Protein AF-A0A7J4VFR0-F1 (afdb_monomer)

Nearest PDB structures (foldseek):
  2kac-assembly1_A  TM=5.919E-01  e=1.295E+00  Finegoldia magna
  1hz5-assembly1_A  TM=6.224E-01  e=2.030E+00  Finegoldia magna ATCC 29328
  1k53-assembly2_B  TM=5.408E-01  e=1.570E+00  Finegoldia magna ATCC 29328
  2jzp-assembly1_A  TM=5.338E-01  e=2.308E+00  Finegoldia magna
  7ega-assembly1_R  TM=4.763E-01  e=2.984E+00  Homo sapiens

Radius of gyration: 26.96 Å; Cα contacts (8 Å, |Δi|>4): 146; chains: 1; bounding box: 74×37×78 Å

Structure (mmCIF, N/CA/C/O backbone):
data_AF-A0A7J4VFR0-F1
#
_entry.id   AF-A0A7J4VFR0-F1
#
loop_
_atom_site.group_PDB
_atom_site.id
_atom_site.type_symbol
_atom_site.label_atom_id
_atom_site.label_alt_id
_atom_site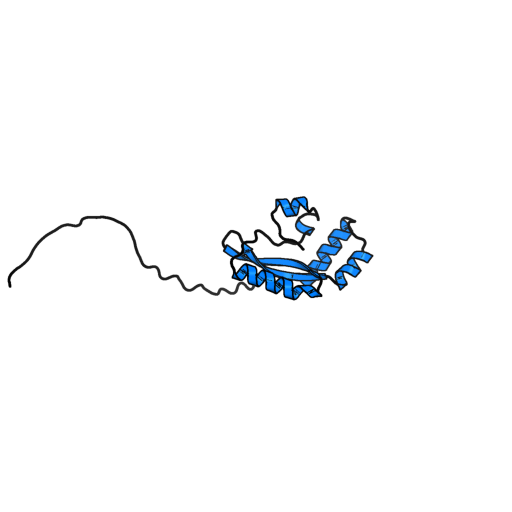.label_comp_id
_atom_site.label_asym_id
_atom_site.label_entity_id
_atom_site.label_seq_id
_atom_site.pdbx_PDB_ins_code
_atom_site.Cartn_x
_atom_site.Cartn_y
_atom_site.Cartn_z
_atom_site.occupancy
_atom_site.B_iso_or_equiv
_atom_site.auth_seq_id
_atom_site.auth_comp_id
_atom_site.auth_asym_id
_atom_site.auth_atom_id
_atom_site.pdbx_PDB_model_num
ATOM 1 N N . MET A 1 1 ? -55.942 17.070 59.239 1.00 39.97 1 MET A N 1
ATOM 2 C CA . MET A 1 1 ? -54.616 16.964 58.588 1.00 39.97 1 MET A CA 1
ATOM 3 C C . MET A 1 1 ? -54.227 18.382 58.174 1.00 39.97 1 MET A C 1
ATOM 5 O O . MET A 1 1 ? -54.663 18.827 57.131 1.00 39.97 1 MET A O 1
ATOM 9 N N . LEU A 1 2 ? -53.882 19.274 59.102 1.00 31.62 2 LEU A N 1
ATOM 10 C CA . LEU A 1 2 ? -52.642 19.444 59.880 1.00 31.62 2 LEU A CA 1
ATOM 11 C C . LEU A 1 2 ? -51.443 19.958 59.049 1.00 31.62 2 LEU A C 1
ATOM 13 O O . LEU A 1 2 ? -50.880 19.189 58.285 1.00 31.62 2 LEU A O 1
ATOM 17 N N . LEU A 1 3 ? -51.091 21.226 59.343 1.00 32.00 3 LEU A N 1
ATOM 18 C CA . LEU A 1 3 ? -49.796 21.941 59.277 1.00 32.00 3 LEU A CA 1
ATOM 19 C C . LEU A 1 3 ? -49.088 22.059 57.907 1.00 32.00 3 LEU A C 1
ATOM 21 O O . LEU A 1 3 ? -48.976 21.102 57.166 1.00 32.00 3 LEU A O 1
ATOM 25 N N . GLY A 1 4 ? -48.545 23.204 57.489 1.00 31.00 4 GLY A N 1
ATOM 26 C CA . GLY A 1 4 ? -48.050 24.348 58.254 1.00 31.00 4 GLY A CA 1
ATOM 27 C C . GLY A 1 4 ? -46.530 24.458 58.082 1.00 31.00 4 GLY A C 1
ATOM 28 O O . GLY A 1 4 ? -45.813 23.701 58.709 1.00 31.00 4 GLY A O 1
ATOM 29 N N . ILE A 1 5 ? -46.104 25.383 57.212 1.00 38.06 5 ILE A N 1
ATOM 30 C CA . ILE A 1 5 ? -45.015 26.363 57.383 1.00 38.06 5 ILE A CA 1
ATOM 31 C C . ILE A 1 5 ? -43.625 25.870 57.902 1.00 38.06 5 ILE A C 1
ATOM 33 O O . ILE A 1 5 ? -43.517 25.289 58.972 1.00 38.06 5 ILE A O 1
ATOM 37 N N . ILE A 1 6 ? -42.565 26.346 57.213 1.00 34.31 6 ILE A N 1
ATOM 38 C CA . ILE A 1 6 ? -41.236 26.776 57.729 1.00 34.31 6 ILE A CA 1
ATOM 39 C C . ILE A 1 6 ? -39.971 25.861 57.580 1.00 34.31 6 ILE A C 1
ATOM 41 O O . ILE A 1 6 ? -39.933 24.713 57.997 1.00 34.31 6 ILE A O 1
ATOM 45 N N . PHE A 1 7 ? -38.898 26.533 57.109 1.00 29.66 7 PHE A N 1
ATOM 46 C CA . PHE A 1 7 ? -37.440 26.403 57.362 1.00 29.66 7 PHE A CA 1
ATOM 47 C C . PHE A 1 7 ? -36.545 25.349 56.652 1.00 29.66 7 PHE A C 1
ATOM 49 O O . PHE A 1 7 ? -36.558 24.167 56.956 1.00 29.66 7 PHE A O 1
ATOM 56 N N . PHE A 1 8 ? -35.588 25.900 55.881 1.00 29.27 8 PHE A N 1
ATOM 57 C CA . PHE A 1 8 ? -34.132 25.851 56.150 1.00 29.27 8 PHE A CA 1
ATOM 58 C C . PHE A 1 8 ? -33.235 24.885 55.350 1.00 29.27 8 PHE A C 1
ATOM 60 O O . PHE A 1 8 ? -33.409 23.675 55.326 1.00 29.27 8 PHE A O 1
ATOM 67 N N . VAL A 1 9 ? -32.164 25.517 54.849 1.00 32.69 9 VAL A N 1
ATOM 68 C CA . VAL A 1 9 ? -30.799 25.027 54.606 1.00 32.69 9 VAL A CA 1
ATOM 69 C C . VAL A 1 9 ? -30.460 24.378 53.266 1.00 32.69 9 VAL A C 1
ATOM 71 O O . VAL A 1 9 ? -30.700 23.211 52.982 1.00 32.69 9 VAL A O 1
ATOM 74 N N . ALA A 1 10 ? -29.747 25.191 52.483 1.00 36.41 10 ALA A N 1
ATOM 75 C CA . ALA A 1 10 ? -28.720 24.763 51.558 1.00 36.41 10 ALA A CA 1
ATOM 76 C C . ALA A 1 10 ? -27.696 23.861 52.265 1.00 36.41 10 ALA A C 1
ATOM 78 O O . ALA A 1 10 ? -27.039 24.294 53.208 1.00 36.41 10 ALA A O 1
ATOM 79 N N . SER A 1 11 ? -27.494 22.652 51.752 1.00 33.78 11 SER A N 1
ATOM 80 C CA . SER A 1 11 ? -26.238 21.934 51.934 1.00 33.78 11 SER A CA 1
ATOM 81 C C . SER A 1 11 ? -25.746 21.492 50.564 1.00 33.78 11 SER A C 1
ATOM 83 O O . SER A 1 11 ? -26.419 20.755 49.844 1.00 33.78 11 SER A O 1
ATOM 85 N N . LEU A 1 12 ? -24.596 22.053 50.199 1.00 43.81 12 LEU A N 1
ATOM 86 C CA . LEU A 1 12 ? -23.771 21.701 49.055 1.00 43.81 12 LEU A CA 1
ATOM 87 C C . LEU A 1 12 ? -23.493 20.196 49.060 1.00 43.81 12 LEU A C 1
ATOM 89 O O . LEU A 1 12 ? -23.172 19.672 50.113 1.00 43.81 12 LEU A O 1
ATOM 93 N N . PHE A 1 13 ? -23.496 19.550 47.894 1.00 39.72 13 PHE A N 1
ATOM 94 C CA . PHE A 1 13 ? -22.357 18.758 47.408 1.00 39.72 13 PHE A CA 1
ATOM 95 C C . PHE A 1 13 ? -22.636 18.269 45.977 1.00 39.72 13 PHE A C 1
ATOM 97 O O . PHE A 1 13 ? -23.511 17.444 45.751 1.00 39.72 13 PHE A O 1
ATOM 104 N N . GLY A 1 14 ? -21.820 18.736 45.027 1.00 34.00 14 GLY A N 1
ATOM 105 C CA . GLY A 1 14 ? -21.320 17.866 43.959 1.00 34.00 14 GLY A CA 1
ATOM 106 C C . GLY A 1 14 ? -22.020 17.873 42.596 1.00 34.00 14 GLY A C 1
ATOM 107 O O . GLY A 1 14 ? -22.752 16.949 42.284 1.00 34.00 14 GLY A O 1
ATOM 108 N N . ARG A 1 15 ? -21.607 18.830 41.753 1.00 39.34 15 ARG A N 1
ATOM 109 C CA . ARG A 1 15 ? -21.127 18.634 40.363 1.00 39.34 15 ARG A CA 1
ATOM 110 C C . ARG A 1 15 ? -22.092 18.029 39.326 1.00 39.34 15 ARG A C 1
ATOM 112 O O . ARG A 1 15 ? -22.220 16.821 39.186 1.00 39.34 15 ARG A O 1
ATOM 119 N N . ASP A 1 16 ? -22.633 18.939 38.515 1.00 36.88 16 ASP A N 1
ATOM 120 C CA . ASP A 1 16 ? -22.616 18.935 37.044 1.00 36.88 16 ASP A CA 1
ATOM 121 C C . ASP A 1 16 ? -22.980 17.632 36.312 1.00 36.88 16 ASP A C 1
ATOM 123 O O . ASP A 1 16 ? -22.119 16.884 35.855 1.00 36.88 16 ASP A O 1
ATOM 127 N N . ALA A 1 17 ? -24.274 17.446 36.057 1.00 38.47 17 ALA A N 1
ATOM 128 C CA . ALA A 1 17 ? -24.751 16.624 34.947 1.00 38.47 17 ALA A CA 1
ATOM 129 C C . ALA A 1 17 ? -25.718 17.449 34.086 1.00 38.47 17 ALA A C 1
ATOM 131 O O . ALA A 1 17 ? -26.920 17.198 34.032 1.00 38.47 17 ALA A O 1
ATOM 132 N N . VAL A 1 18 ? -25.184 18.477 33.419 1.00 42.97 18 VAL A N 1
ATOM 133 C CA . VAL A 1 18 ? -25.845 19.035 32.235 1.00 42.97 18 VAL A CA 1
ATOM 134 C C . VAL A 1 18 ? -25.782 17.957 31.160 1.00 42.97 18 VAL A C 1
ATOM 136 O O . VAL A 1 18 ? -24.713 17.606 30.664 1.00 42.97 18 VAL A O 1
ATOM 139 N N . ILE A 1 19 ? -26.949 17.406 30.843 1.00 38.88 19 ILE A N 1
ATOM 140 C CA . ILE A 1 19 ? -27.169 16.488 29.733 1.00 38.88 19 ILE A CA 1
ATOM 141 C C . ILE A 1 19 ? -26.948 17.273 28.438 1.00 38.88 19 ILE A C 1
ATOM 143 O O . ILE A 1 19 ? -27.866 17.882 27.896 1.00 38.88 19 ILE A O 1
ATOM 147 N N . ASN A 1 20 ? -25.710 17.279 27.948 1.00 42.09 20 ASN A N 1
ATOM 148 C CA . ASN A 1 20 ? -25.429 17.617 26.562 1.00 42.09 20 ASN A CA 1
ATOM 149 C C . ASN A 1 20 ? -25.773 16.390 25.718 1.00 42.09 20 ASN A C 1
ATOM 151 O O . ASN A 1 20 ? -25.023 15.414 25.677 1.00 42.09 20 ASN A O 1
ATOM 155 N N . ALA A 1 21 ? -26.930 16.444 25.059 1.00 47.59 21 ALA A N 1
ATOM 156 C CA . ALA A 1 21 ? -27.200 15.599 23.906 1.00 47.59 21 ALA A CA 1
ATOM 157 C C . ALA A 1 21 ? -26.021 15.726 22.918 1.00 47.59 21 ALA A C 1
ATOM 159 O O . ALA A 1 21 ? -25.535 16.844 22.712 1.00 47.59 21 ALA A O 1
ATOM 160 N N . PRO A 1 22 ? -25.527 14.623 22.328 1.00 51.50 22 PRO A N 1
ATOM 161 C CA . PRO A 1 22 ? -24.445 14.714 21.363 1.00 51.50 22 PRO A CA 1
ATOM 162 C C . PR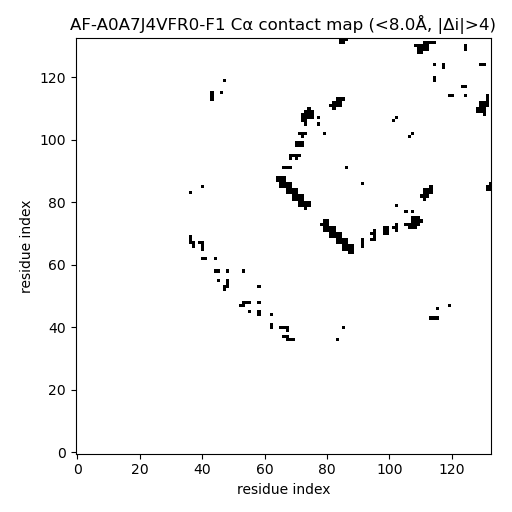O A 1 22 ? -24.898 15.606 20.197 1.00 51.50 22 PRO A C 1
ATOM 164 O O . PRO A 1 22 ? -25.978 15.370 19.643 1.00 51.50 22 PRO A O 1
ATOM 167 N N . PRO A 1 23 ? -24.124 16.641 19.827 1.00 41.75 23 PRO A N 1
ATOM 168 C CA . PRO A 1 23 ? -24.433 17.418 18.641 1.00 41.75 23 PRO A CA 1
ATOM 169 C C . PRO A 1 23 ? -24.386 16.477 17.437 1.00 41.75 23 PRO A C 1
ATOM 171 O O . PRO A 1 23 ? -23.464 15.667 17.312 1.00 41.75 23 PRO A O 1
ATOM 174 N N . ALA A 1 24 ? -25.416 16.564 16.591 1.00 42.97 24 ALA A N 1
ATOM 175 C CA . ALA A 1 24 ? -25.496 15.843 15.331 1.00 42.97 24 ALA A CA 1
ATOM 176 C C . ALA A 1 24 ? -24.145 15.935 14.615 1.00 42.97 24 ALA A C 1
ATOM 178 O O . ALA A 1 24 ? -23.610 17.028 14.429 1.00 42.97 24 ALA A O 1
ATOM 179 N N . LEU A 1 25 ? -23.570 14.777 14.286 1.00 38.84 25 LEU A N 1
ATOM 180 C CA . LEU A 1 25 ? -22.307 14.704 13.575 1.00 38.84 25 LEU A CA 1
ATOM 181 C C . LEU A 1 25 ? -22.542 15.327 12.200 1.00 38.84 25 LEU A C 1
ATOM 183 O O . LEU A 1 25 ? -23.175 14.729 11.330 1.00 38.84 25 LEU A O 1
ATOM 187 N N . ASN A 1 26 ? -22.093 16.567 12.049 1.00 44.66 26 ASN A N 1
ATOM 188 C CA . ASN A 1 26 ? -22.113 17.279 10.790 1.00 44.66 26 ASN A CA 1
ATOM 189 C C . ASN A 1 26 ? -21.364 16.409 9.780 1.00 44.66 26 ASN A C 1
ATOM 191 O O . ASN A 1 26 ? -20.154 16.208 9.895 1.00 44.66 26 ASN A O 1
ATOM 195 N N . MET A 1 27 ? -22.107 15.856 8.821 1.00 42.53 27 MET A N 1
ATOM 196 C CA . MET A 1 27 ? -21.574 15.180 7.646 1.00 42.53 27 MET A CA 1
ATOM 197 C C . MET A 1 27 ? -20.971 16.253 6.740 1.00 42.53 27 MET A C 1
ATOM 199 O O . MET A 1 27 ? -21.522 16.609 5.702 1.00 42.53 27 MET A O 1
ATOM 203 N N . GLU A 1 28 ? -19.869 16.843 7.190 1.00 36.47 28 GLU A N 1
ATOM 204 C CA . GLU A 1 28 ? -19.068 17.730 6.374 1.00 36.47 28 GLU A CA 1
ATOM 205 C C . GLU A 1 28 ? -18.257 16.835 5.443 1.00 36.47 28 GLU A C 1
ATOM 207 O O . GLU A 1 28 ? -17.375 16.073 5.843 1.00 36.47 28 GLU A O 1
ATOM 212 N N . ILE A 1 29 ? -18.689 16.850 4.188 1.00 44.94 29 ILE A N 1
ATOM 213 C CA . ILE A 1 29 ? -18.118 16.132 3.063 1.00 44.94 29 ILE A CA 1
ATOM 214 C C . ILE A 1 29 ? -16.634 16.498 2.984 1.00 44.94 29 ILE A C 1
ATOM 216 O O . ILE A 1 29 ? -16.258 17.524 2.422 1.00 44.94 29 ILE A O 1
ATOM 220 N N . ALA A 1 30 ? -15.774 15.630 3.516 1.00 34.50 30 ALA A N 1
ATOM 221 C CA . ALA A 1 30 ? -14.355 15.626 3.203 1.00 34.50 30 ALA A CA 1
ATOM 222 C C . ALA A 1 30 ? -14.172 15.059 1.787 1.00 34.50 30 ALA A C 1
ATOM 224 O O . ALA A 1 30 ? -13.646 13.969 1.577 1.00 34.50 30 ALA A O 1
ATOM 225 N N . ALA A 1 31 ? -14.631 15.822 0.795 1.00 38.47 31 ALA A N 1
ATOM 226 C CA . ALA A 1 31 ? -14.092 15.770 -0.549 1.00 38.47 31 ALA A CA 1
ATOM 227 C C . ALA A 1 31 ? -12.667 16.332 -0.466 1.00 38.47 31 ALA A C 1
ATOM 229 O O . ALA A 1 31 ? -12.438 17.527 -0.621 1.00 38.47 31 ALA A O 1
ATOM 230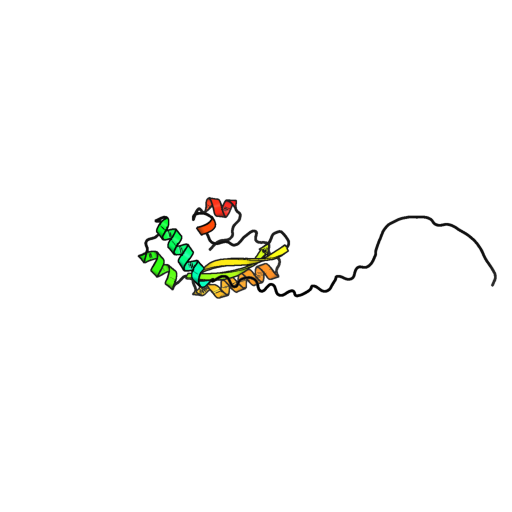 N N . SER A 1 32 ? -11.707 15.472 -0.140 1.00 37.62 32 SER A N 1
ATOM 231 C CA . SER A 1 32 ? -10.293 15.823 -0.121 1.00 37.62 32 SER A CA 1
ATOM 232 C C . SER A 1 32 ? -9.509 14.713 -0.799 1.00 37.62 32 SER A C 1
ATOM 234 O O . SER A 1 32 ? -9.347 13.624 -0.258 1.00 37.62 32 SER A O 1
ATOM 236 N N . ALA A 1 33 ? -9.081 15.040 -2.018 1.00 35.28 33 ALA A N 1
ATOM 237 C CA . ALA A 1 33 ? -8.107 14.345 -2.842 1.00 35.28 33 ALA A CA 1
ATOM 238 C C . ALA A 1 33 ? -8.402 12.864 -3.126 1.00 35.28 33 ALA A C 1
ATOM 240 O O . ALA A 1 33 ? -7.803 11.965 -2.544 1.00 35.28 33 ALA A O 1
ATOM 241 N N . ALA A 1 34 ? -9.190 12.625 -4.179 1.00 34.69 34 ALA A N 1
ATOM 242 C CA . ALA A 1 34 ? -8.892 11.533 -5.102 1.00 34.69 34 ALA A CA 1
ATOM 243 C C . ALA A 1 34 ? -7.510 11.816 -5.729 1.00 34.69 34 ALA A C 1
ATOM 245 O O . ALA A 1 34 ? -7.400 12.333 -6.840 1.00 34.69 34 ALA A O 1
ATOM 246 N N . ALA A 1 35 ? -6.452 11.620 -4.943 1.00 37.53 35 ALA A N 1
ATOM 247 C CA . ALA A 1 35 ? -5.084 11.768 -5.389 1.00 37.53 35 ALA A CA 1
ATOM 248 C C . ALA A 1 35 ? -4.818 10.632 -6.372 1.00 37.53 35 ALA A C 1
ATOM 250 O O . ALA A 1 35 ? -5.012 9.464 -6.041 1.00 37.53 35 ALA A O 1
ATOM 251 N N . ASP A 1 36 ? -4.440 11.028 -7.583 1.00 44.12 36 ASP A N 1
ATOM 252 C CA . ASP A 1 36 ? -4.061 10.218 -8.735 1.00 44.12 36 ASP A CA 1
ATOM 253 C C . ASP A 1 36 ? -3.461 8.851 -8.359 1.00 44.12 36 ASP A C 1
ATOM 255 O O . ASP A 1 36 ? -2.252 8.662 -8.203 1.00 44.12 36 ASP A O 1
ATOM 259 N N . THR A 1 37 ? -4.343 7.868 -8.180 1.00 55.56 37 THR A N 1
ATOM 260 C CA . THR A 1 37 ? -3.953 6.527 -7.753 1.00 55.56 37 THR A CA 1
ATOM 261 C C . THR A 1 37 ? -3.173 5.871 -8.892 1.00 55.56 37 THR A C 1
ATOM 263 O O . THR A 1 37 ? -2.180 5.198 -8.643 1.00 55.56 37 THR A O 1
ATOM 266 N N . ALA A 1 38 ? -3.523 6.166 -10.151 1.00 47.59 38 ALA A N 1
ATOM 267 C CA . ALA A 1 38 ? -2.862 5.649 -11.349 1.00 47.59 38 ALA A CA 1
ATOM 268 C C . ALA A 1 38 ? -1.396 6.107 -11.479 1.00 47.59 38 ALA A C 1
ATOM 270 O O . ALA A 1 38 ? -0.536 5.298 -11.841 1.00 47.59 38 ALA A O 1
ATOM 271 N N . GLY A 1 39 ? -1.082 7.355 -11.116 1.00 65.12 39 GLY A N 1
ATOM 272 C CA . GLY A 1 39 ? 0.292 7.867 -11.080 1.00 65.12 39 GLY A CA 1
ATOM 273 C C . GLY A 1 39 ? 1.202 7.170 -10.057 1.00 65.12 39 GLY A C 1
ATOM 274 O O . GLY A 1 39 ? 2.422 7.156 -10.234 1.00 65.12 39 GLY A O 1
ATOM 275 N N . THR A 1 40 ? 0.623 6.526 -9.035 1.00 81.25 40 THR A N 1
ATOM 276 C CA . THR A 1 40 ? 1.370 5.964 -7.896 1.00 81.25 40 THR A CA 1
ATOM 277 C C . THR A 1 40 ? 2.237 4.761 -8.292 1.00 81.25 40 THR A C 1
ATOM 279 O O . THR A 1 40 ? 3.405 4.692 -7.922 1.00 81.25 40 THR A O 1
ATOM 282 N N . VAL A 1 41 ? 1.736 3.823 -9.107 1.00 90.56 41 VAL A N 1
ATOM 283 C CA . VAL A 1 41 ? 2.555 2.667 -9.543 1.00 90.56 41 VAL A CA 1
ATOM 284 C C . VAL A 1 41 ? 3.725 3.123 -10.413 1.00 90.56 41 VAL A C 1
ATOM 286 O O . VAL A 1 41 ? 4.852 2.655 -10.249 1.00 90.56 41 VAL A O 1
ATOM 289 N N . ALA A 1 42 ? 3.478 4.066 -11.324 1.00 91.00 42 ALA A N 1
ATOM 290 C CA . ALA A 1 42 ? 4.518 4.594 -12.196 1.00 91.00 42 ALA A CA 1
ATOM 291 C C . ALA A 1 42 ? 5.598 5.349 -11.404 1.00 91.00 42 ALA A C 1
ATOM 293 O O . ALA A 1 42 ? 6.787 5.175 -11.696 1.00 91.00 42 ALA A O 1
ATOM 294 N N . SER A 1 43 ? 5.218 6.144 -10.395 1.00 93.38 43 SER A N 1
ATOM 295 C CA . SER A 1 43 ? 6.173 6.861 -9.543 1.00 93.38 43 SER A CA 1
ATOM 296 C C . SER A 1 43 ? 7.014 5.909 -8.691 1.00 93.38 43 SER A C 1
ATOM 298 O O . SER A 1 43 ? 8.240 6.051 -8.668 1.00 93.38 43 SER A O 1
ATOM 300 N N . GLU A 1 44 ? 6.394 4.899 -8.070 1.00 95.50 44 GLU A N 1
ATOM 301 C CA . GLU A 1 44 ? 7.107 3.897 -7.269 1.00 95.50 44 GLU A CA 1
ATOM 302 C C . GLU A 1 44 ? 8.119 3.129 -8.130 1.00 95.50 44 GLU A C 1
ATOM 304 O O . GLU A 1 44 ? 9.317 3.133 -7.835 1.00 95.50 44 GLU A O 1
ATOM 309 N N . LEU A 1 45 ? 7.684 2.564 -9.260 1.00 95.25 45 LEU A N 1
ATOM 310 C CA . LEU A 1 45 ? 8.567 1.804 -10.150 1.00 95.25 45 LEU A CA 1
ATOM 311 C C . LEU A 1 45 ? 9.694 2.671 -10.731 1.00 95.25 45 LEU A C 1
ATOM 313 O O . LEU A 1 45 ? 10.830 2.209 -10.860 1.00 95.25 45 LEU A O 1
ATOM 317 N N . SER A 1 46 ? 9.420 3.941 -11.045 1.00 95.25 46 SER A N 1
ATOM 318 C CA . SER A 1 46 ? 10.453 4.878 -11.510 1.00 95.25 46 SER A CA 1
ATOM 319 C C . SER A 1 46 ? 11.508 5.142 -10.433 1.00 95.25 46 SER A C 1
ATOM 321 O O . SER A 1 46 ? 12.701 5.216 -10.743 1.00 95.25 46 SER A O 1
ATOM 323 N N . SER A 1 47 ? 11.099 5.232 -9.165 1.00 95.94 47 SER A N 1
ATOM 324 C CA . SER A 1 47 ? 12.031 5.398 -8.045 1.00 95.94 47 SER A CA 1
ATOM 325 C C . SER A 1 47 ? 12.920 4.160 -7.845 1.00 95.94 47 SER A C 1
ATOM 327 O O . SER A 1 47 ? 14.131 4.310 -7.671 1.00 95.94 47 SER A O 1
ATOM 329 N N . MET A 1 48 ? 12.378 2.947 -8.010 1.00 95.44 48 MET A N 1
ATOM 330 C CA . MET A 1 48 ? 13.159 1.699 -7.974 1.00 95.44 48 MET A CA 1
ATOM 331 C C . MET A 1 48 ? 14.208 1.645 -9.089 1.00 95.44 48 MET A C 1
ATOM 333 O O . MET A 1 48 ? 15.342 1.221 -8.860 1.00 95.44 48 MET A O 1
ATOM 337 N N . VAL A 1 49 ? 13.854 2.104 -10.296 1.00 96.81 49 VAL A N 1
ATOM 338 C CA . VAL A 1 49 ? 14.794 2.183 -11.426 1.00 96.81 49 VAL A CA 1
ATOM 339 C C . VAL A 1 49 ? 15.905 3.195 -11.144 1.00 96.81 49 VAL A C 1
ATOM 341 O O . VAL A 1 49 ? 17.075 2.897 -11.388 1.00 96.81 49 VAL A O 1
ATOM 344 N N . LYS A 1 50 ? 15.577 4.366 -10.582 1.00 96.62 50 LYS A N 1
ATOM 345 C CA . LYS A 1 50 ? 16.567 5.388 -10.192 1.00 96.62 50 LYS A CA 1
ATOM 346 C C . LYS A 1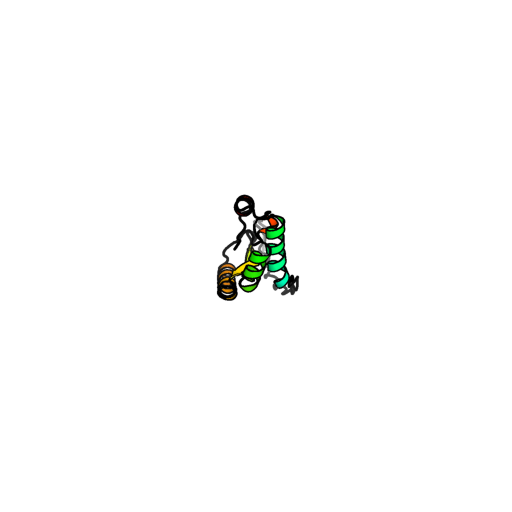 50 ? 17.572 4.852 -9.167 1.00 96.62 50 LYS A C 1
ATOM 348 O O . LYS A 1 50 ? 18.761 5.150 -9.265 1.00 96.62 50 LYS A O 1
ATOM 353 N N . LEU A 1 51 ? 17.100 4.038 -8.225 1.00 95.69 51 LEU A N 1
ATOM 354 C CA . LEU A 1 51 ? 17.923 3.381 -7.207 1.00 95.69 51 LEU A CA 1
ATOM 355 C C . LEU A 1 51 ? 18.625 2.111 -7.708 1.00 95.69 51 LEU A C 1
ATOM 357 O O . LEU A 1 51 ? 19.348 1.476 -6.946 1.00 95.69 51 LEU A O 1
ATOM 361 N N . LYS A 1 52 ? 18.455 1.749 -8.988 1.00 96.25 52 LYS A N 1
ATOM 362 C CA . LYS A 1 52 ? 19.027 0.544 -9.612 1.00 96.25 52 LYS A CA 1
ATOM 363 C C . LYS A 1 52 ? 18.586 -0.767 -8.944 1.00 96.25 52 LYS A C 1
ATOM 365 O O . LYS A 1 52 ? 19.264 -1.780 -9.091 1.00 96.25 52 LYS A O 1
ATOM 370 N N . LEU A 1 53 ? 17.440 -0.760 -8.263 1.00 93.88 53 LEU A N 1
ATOM 371 C CA . LEU A 1 53 ? 16.827 -1.959 -7.681 1.00 93.88 53 LEU A CA 1
ATOM 372 C C . LEU A 1 53 ? 16.189 -2.837 -8.765 1.00 93.88 53 LEU A C 1
ATOM 374 O O . LEU A 1 53 ? 16.140 -4.057 -8.641 1.00 93.88 53 LEU A O 1
ATOM 378 N N . LEU A 1 54 ? 15.722 -2.210 -9.849 1.00 95.44 54 LEU A N 1
ATOM 379 C CA . LEU A 1 54 ? 15.126 -2.869 -11.008 1.00 95.44 54 LEU A CA 1
ATOM 380 C C . LEU A 1 54 ? 15.583 -2.203 -12.308 1.00 95.44 54 LEU A C 1
ATOM 382 O O . LEU A 1 54 ? 15.920 -1.020 -12.356 1.00 95.44 54 LEU A O 1
ATOM 386 N N . THR A 1 55 ? 15.528 -2.955 -13.403 1.00 97.12 55 THR A N 1
ATOM 387 C CA . THR A 1 55 ? 15.688 -2.406 -14.755 1.00 97.12 55 THR A CA 1
ATOM 388 C C . THR A 1 55 ? 14.387 -1.780 -15.257 1.00 97.12 55 THR A C 1
ATOM 390 O O . THR A 1 55 ? 13.288 -2.191 -14.882 1.00 97.12 55 THR A O 1
ATOM 393 N N . SER A 1 56 ? 14.487 -0.849 -16.209 1.00 94.88 56 SER A N 1
ATOM 394 C CA . SER A 1 56 ? 13.316 -0.268 -16.885 1.00 94.88 56 SER A CA 1
ATOM 395 C C . SER A 1 56 ? 12.440 -1.323 -17.576 1.00 94.88 56 SER A C 1
ATOM 397 O O . SER A 1 56 ? 11.218 -1.191 -17.623 1.00 94.88 56 SER A O 1
ATOM 399 N N . LYS A 1 57 ? 13.046 -2.408 -18.076 1.00 96.75 57 LYS A N 1
ATOM 400 C CA . LYS A 1 57 ? 12.326 -3.542 -18.667 1.00 96.75 57 LYS A CA 1
ATOM 401 C C . LYS A 1 57 ? 11.498 -4.299 -17.625 1.00 96.75 57 LYS A C 1
ATOM 403 O O . LYS A 1 57 ? 10.363 -4.663 -17.916 1.00 96.75 57 LYS A O 1
ATOM 408 N N . GLN A 1 58 ? 12.049 -4.538 -16.433 1.00 97.00 58 GLN A N 1
ATOM 409 C CA . GLN A 1 58 ? 11.311 -5.164 -15.329 1.00 97.00 58 GLN A CA 1
ATOM 410 C C . GLN A 1 58 ? 10.180 -4.257 -14.839 1.00 97.00 58 GLN A C 1
ATOM 412 O O . GLN A 1 58 ? 9.058 -4.732 -14.704 1.00 97.00 58 GLN A O 1
ATOM 417 N N . ALA A 1 59 ? 10.444 -2.958 -14.673 1.00 96.00 59 ALA A N 1
ATOM 418 C CA . ALA A 1 59 ? 9.430 -1.983 -14.279 1.00 96.00 59 ALA A CA 1
ATOM 419 C C . ALA A 1 59 ? 8.221 -1.988 -15.230 1.00 96.00 59 ALA A C 1
ATOM 421 O O . ALA A 1 59 ? 7.086 -2.061 -14.775 1.00 96.00 59 ALA A O 1
ATOM 422 N N . ARG A 1 60 ? 8.443 -2.014 -16.552 1.00 95.44 60 ARG A N 1
ATOM 423 C CA . ARG A 1 60 ? 7.342 -2.096 -17.531 1.00 95.44 60 ARG A CA 1
ATOM 424 C C . ARG A 1 60 ? 6.484 -3.349 -17.354 1.00 95.44 60 ARG A C 1
ATOM 426 O O . ARG A 1 60 ? 5.267 -3.241 -17.355 1.00 95.44 60 ARG A O 1
ATOM 433 N N . LYS A 1 61 ? 7.107 -4.513 -17.143 1.00 96.69 61 LYS A N 1
ATOM 434 C CA . LYS A 1 61 ? 6.372 -5.766 -16.902 1.00 96.69 61 LYS A CA 1
ATOM 435 C C . LYS A 1 61 ? 5.552 -5.719 -15.612 1.00 96.69 61 LYS A C 1
ATOM 437 O O . LYS A 1 61 ? 4.436 -6.218 -15.583 1.00 96.69 61 LYS A O 1
ATOM 442 N N . LEU A 1 62 ? 6.098 -5.127 -14.550 1.00 96.00 62 LEU A N 1
ATOM 443 C CA . LEU A 1 62 ? 5.386 -4.976 -13.280 1.00 96.00 62 LEU A CA 1
ATOM 444 C C . LEU A 1 62 ? 4.200 -4.014 -13.408 1.00 96.00 62 LEU A C 1
ATOM 446 O O . LEU A 1 62 ? 3.124 -4.308 -12.896 1.00 96.00 62 LEU A O 1
ATOM 450 N N . ALA A 1 63 ? 4.356 -2.918 -14.154 1.00 94.69 63 ALA A N 1
ATOM 451 C CA . ALA A 1 63 ? 3.282 -1.957 -14.400 1.00 94.69 63 ALA A CA 1
ATOM 452 C C . ALA A 1 63 ? 2.049 -2.575 -15.096 1.00 94.69 63 ALA A C 1
ATOM 454 O O . ALA A 1 63 ? 0.947 -2.060 -14.949 1.00 94.69 63 ALA A O 1
ATOM 455 N N . GLU A 1 64 ? 2.203 -3.689 -15.821 1.00 95.88 64 GLU A N 1
ATOM 456 C CA . GLU A 1 64 ? 1.090 -4.401 -16.475 1.00 95.88 64 GLU A CA 1
ATOM 457 C C . GLU A 1 64 ? 0.266 -5.285 -15.514 1.00 95.88 64 GLU A C 1
ATOM 459 O O . GLU A 1 64 ? -0.864 -5.687 -15.834 1.00 95.88 64 GLU A O 1
ATOM 464 N N . ILE A 1 65 ? 0.829 -5.634 -14.353 1.00 96.25 65 ILE A N 1
ATOM 465 C CA . ILE A 1 65 ? 0.232 -6.586 -13.402 1.00 96.25 65 ILE A CA 1
ATOM 466 C C . ILE A 1 65 ? -0.077 -5.976 -12.035 1.00 96.25 65 ILE A C 1
ATOM 468 O O . ILE A 1 65 ? -0.895 -6.536 -11.305 1.00 96.25 65 ILE A O 1
ATOM 472 N N . LEU A 1 66 ? 0.547 -4.851 -11.688 1.00 96.06 66 LEU A N 1
ATOM 473 C CA . LEU A 1 66 ? 0.326 -4.151 -10.430 1.00 96.06 66 LEU A CA 1
ATOM 474 C C . LEU A 1 66 ? -0.791 -3.117 -10.561 1.00 96.06 66 LEU A C 1
ATOM 476 O O . LEU A 1 66 ? -0.935 -2.450 -11.583 1.00 96.06 66 LEU A O 1
ATOM 480 N N . SER A 1 67 ? -1.569 -2.980 -9.495 1.00 94.38 67 SER A N 1
ATOM 481 C CA . SER A 1 67 ? -2.606 -1.973 -9.341 1.00 94.38 67 SER A CA 1
ATOM 482 C C . SER A 1 67 ? -2.422 -1.273 -8.000 1.00 94.38 67 SER A C 1
ATOM 484 O O . SER A 1 67 ? -2.241 -1.946 -6.982 1.00 94.38 67 SER A O 1
ATOM 486 N N . PRO A 1 68 ? -2.525 0.060 -7.967 1.00 95.12 68 PRO A N 1
ATOM 487 C CA . PRO A 1 68 ? -2.618 0.790 -6.721 1.00 95.12 68 PRO A CA 1
ATOM 488 C C . PRO A 1 68 ? -4.040 0.632 -6.169 1.00 95.12 68 PRO A C 1
ATOM 490 O O . PRO A 1 68 ? -5.026 0.657 -6.913 1.00 95.12 68 PRO A O 1
ATOM 493 N N . VAL A 1 69 ? -4.150 0.423 -4.864 1.00 95.50 69 VAL A N 1
ATOM 494 C CA . VAL A 1 69 ? -5.409 0.207 -4.154 1.00 95.50 69 VAL A CA 1
ATOM 495 C C . VAL A 1 69 ? -5.455 1.161 -2.983 1.00 95.50 69 VAL A C 1
ATOM 497 O O . VAL A 1 69 ? -4.704 1.023 -2.021 1.00 95.50 69 VAL A O 1
ATOM 500 N N . GLU A 1 70 ? -6.363 2.125 -3.073 1.00 96.44 70 GLU A N 1
ATOM 501 C CA . GLU A 1 70 ? -6.734 2.923 -1.916 1.00 96.44 70 GLU A CA 1
ATOM 502 C C . GLU A 1 70 ? -7.544 2.065 -0.934 1.00 96.44 70 GLU A C 1
ATOM 504 O O . GLU A 1 70 ? -8.538 1.432 -1.315 1.00 96.44 70 GLU A O 1
ATOM 509 N N . VAL A 1 71 ? -7.106 2.049 0.319 1.00 96.69 71 VAL A N 1
ATOM 510 C CA . VAL A 1 71 ? -7.709 1.299 1.420 1.00 96.69 71 VAL A CA 1
ATOM 511 C C . VAL A 1 71 ? -8.060 2.235 2.569 1.00 96.69 71 VAL A C 1
ATOM 513 O O . VAL A 1 71 ? -7.327 3.184 2.850 1.00 96.69 71 VAL A O 1
ATOM 516 N N . ASP A 1 72 ? -9.172 1.957 3.245 1.00 97.00 72 ASP A N 1
ATOM 517 C CA . ASP A 1 72 ? -9.538 2.653 4.476 1.00 97.00 72 ASP A CA 1
ATOM 518 C C . ASP A 1 72 ? -8.913 1.936 5.682 1.00 97.00 72 ASP A C 1
ATOM 520 O O . ASP A 1 72 ? -8.813 0.709 5.698 1.00 97.00 72 ASP A O 1
ATOM 524 N N . TYR A 1 73 ? -8.514 2.686 6.706 1.00 97.94 73 TYR A N 1
ATOM 525 C CA . TYR A 1 73 ? -8.027 2.142 7.976 1.00 97.94 73 TYR A CA 1
ATOM 526 C C . TYR A 1 73 ? -8.367 3.070 9.145 1.00 97.94 73 TYR A C 1
ATOM 528 O O . TYR A 1 73 ? -8.718 4.230 8.933 1.00 97.94 73 TYR A O 1
ATOM 536 N N . ILE A 1 74 ? -8.277 2.572 10.378 1.00 98.25 74 ILE A N 1
ATOM 537 C CA . ILE A 1 74 ? -8.430 3.382 11.593 1.00 98.25 74 ILE A CA 1
ATOM 538 C C . ILE A 1 74 ? -7.047 3.673 12.171 1.00 98.25 74 ILE A C 1
ATOM 540 O O . ILE A 1 74 ? -6.282 2.746 12.424 1.00 98.25 74 ILE A O 1
ATOM 544 N N . ASP A 1 75 ? -6.724 4.948 12.377 1.00 97.62 75 ASP A N 1
ATOM 545 C CA . ASP A 1 75 ? -5.461 5.355 12.997 1.00 97.62 75 ASP A CA 1
ATOM 546 C C . ASP A 1 75 ? -5.485 5.179 14.535 1.00 97.62 75 ASP A C 1
ATOM 548 O O . ASP A 1 75 ? -6.544 4.935 15.122 1.00 97.62 75 ASP A O 1
ATOM 552 N N . PRO A 1 76 ? -4.347 5.327 15.244 1.00 97.81 76 PRO A N 1
ATOM 553 C CA . PRO A 1 76 ? -4.304 5.185 16.704 1.00 97.81 76 PRO A CA 1
ATOM 554 C C . PRO A 1 76 ? -5.168 6.187 17.483 1.00 97.81 76 PRO A C 1
ATOM 556 O O . PRO A 1 76 ? -5.359 6.024 18.687 1.00 97.81 76 PRO A O 1
ATOM 559 N N . LYS A 1 77 ? -5.685 7.231 16.824 1.00 97.44 77 LYS A N 1
ATOM 560 C CA . LYS A 1 77 ? -6.615 8.208 17.408 1.00 97.44 77 LYS A CA 1
ATOM 561 C C . LYS A 1 77 ? -8.078 7.820 17.170 1.00 97.44 77 LYS A C 1
ATOM 563 O O . LYS A 1 77 ? -8.967 8.581 17.545 1.00 97.44 77 LYS A O 1
ATOM 568 N N . GLY A 1 78 ? -8.337 6.667 16.551 1.00 96.06 78 GLY A N 1
ATOM 569 C CA . GLY A 1 78 ? -9.678 6.203 16.208 1.00 96.06 78 GLY A CA 1
ATOM 570 C C . GLY A 1 78 ? -10.258 6.874 14.961 1.00 96.06 78 GLY A C 1
ATOM 571 O O . GLY A 1 78 ? -11.457 6.761 14.712 1.00 96.06 78 GLY A O 1
ATOM 572 N N . ILE A 1 79 ? -9.448 7.592 14.178 1.00 96.56 79 ILE A N 1
ATOM 573 C CA . ILE A 1 79 ? -9.919 8.344 13.012 1.00 96.56 79 ILE A CA 1
ATOM 574 C C . ILE A 1 79 ? -9.778 7.476 11.765 1.00 96.56 79 ILE A C 1
ATOM 576 O O . ILE A 1 79 ? -8.717 6.906 11.511 1.00 96.56 79 ILE A O 1
ATOM 580 N N . ARG A 1 80 ? -10.830 7.426 10.938 1.00 96.94 80 ARG A N 1
ATOM 581 C CA . ARG A 1 80 ? -10.759 6.772 9.629 1.00 96.94 80 ARG A CA 1
ATOM 582 C C . ARG A 1 80 ? -9.863 7.563 8.678 1.00 96.94 80 ARG A C 1
ATOM 584 O O . ARG A 1 80 ? -10.066 8.758 8.458 1.00 96.94 80 ARG A O 1
ATOM 591 N N . LYS A 1 81 ? -8.871 6.884 8.118 1.00 97.56 81 LYS A N 1
ATOM 592 C CA . LYS A 1 81 ? -7.875 7.392 7.176 1.00 97.56 81 LYS A CA 1
ATOM 593 C C . LYS A 1 81 ? -7.878 6.551 5.907 1.00 97.56 81 LYS A C 1
ATOM 595 O O . LYS A 1 81 ? -8.451 5.466 5.870 1.00 97.56 81 LYS A O 1
ATOM 600 N N . LYS A 1 82 ? -7.219 7.081 4.880 1.00 96.06 82 LYS A N 1
ATOM 601 C CA . LYS A 1 82 ? -6.972 6.413 3.605 1.00 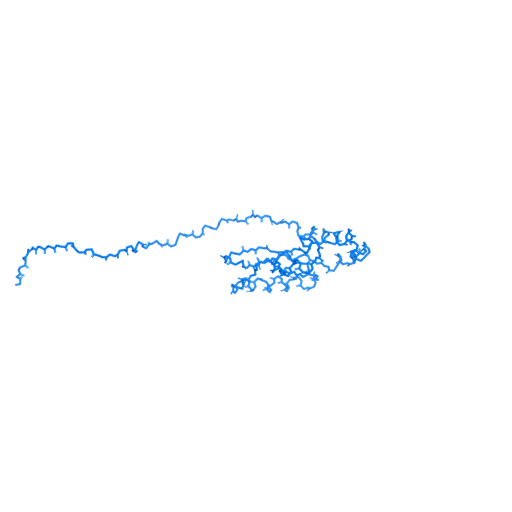96.06 82 LYS A CA 1
ATOM 602 C C . LYS A 1 82 ? -5.479 6.190 3.433 1.00 96.06 82 LYS A C 1
ATOM 604 O O . LYS A 1 82 ? -4.685 7.060 3.788 1.00 96.06 82 LYS A O 1
ATOM 609 N N . GLY A 1 83 ? -5.121 5.035 2.898 1.00 95.75 83 GLY A N 1
ATOM 610 C CA . GLY A 1 83 ? -3.759 4.672 2.526 1.00 95.75 83 GLY A CA 1
ATOM 611 C C . GLY A 1 83 ? -3.728 4.022 1.154 1.00 95.75 83 GLY A C 1
ATOM 612 O O . GLY A 1 83 ? -4.775 3.674 0.610 1.00 95.75 83 GLY A O 1
ATOM 613 N N . VAL A 1 84 ? -2.535 3.853 0.591 1.00 96.25 84 VAL A N 1
ATOM 614 C CA . VAL A 1 84 ? -2.361 3.228 -0.726 1.00 96.25 84 VAL A CA 1
ATOM 615 C C . VAL A 1 84 ? -1.437 2.027 -0.606 1.00 96.25 84 VAL A C 1
ATOM 617 O O . VAL A 1 84 ? -0.316 2.151 -0.121 1.00 96.25 84 VAL A O 1
ATOM 620 N N . LEU A 1 85 ? -1.911 0.883 -1.093 1.00 95.94 85 LEU A N 1
ATOM 621 C CA . LEU A 1 85 ? -1.127 -0.335 -1.282 1.00 95.94 85 LEU A CA 1
ATOM 622 C C . LEU A 1 85 ? -0.931 -0.589 -2.774 1.00 95.94 85 LEU A C 1
ATOM 624 O O . LEU A 1 85 ? -1.831 -0.315 -3.568 1.00 95.94 85 LEU A O 1
ATOM 628 N N . ILE A 1 86 ? 0.212 -1.144 -3.167 1.00 95.31 86 ILE A N 1
ATOM 629 C CA . ILE A 1 86 ? 0.424 -1.611 -4.537 1.00 95.31 86 ILE A CA 1
ATOM 630 C C . ILE A 1 86 ? 0.370 -3.126 -4.515 1.00 95.31 86 ILE A C 1
ATOM 632 O O . ILE A 1 86 ? 1.189 -3.784 -3.897 1.00 95.31 86 ILE A O 1
ATOM 636 N N . VAL A 1 87 ? -0.613 -3.699 -5.195 1.00 96.62 87 VAL A N 1
ATOM 637 C CA . VAL A 1 87 ? -0.835 -5.147 -5.175 1.00 96.62 87 VAL A CA 1
ATOM 638 C C . VAL A 1 87 ? -1.019 -5.673 -6.583 1.00 96.62 87 VAL A C 1
ATOM 640 O O . VAL A 1 87 ? -1.200 -4.920 -7.538 1.00 96.62 87 VAL A O 1
ATOM 643 N N . HIS A 1 88 ? -1.010 -6.992 -6.740 1.00 97.44 88 HIS A N 1
ATOM 644 C CA . HIS A 1 88 ? -1.377 -7.592 -8.014 1.00 97.44 88 HIS A CA 1
ATOM 645 C C . HIS A 1 88 ? -2.845 -7.267 -8.362 1.00 97.44 88 HIS A C 1
ATOM 647 O O . HIS A 1 88 ? -3.740 -7.418 -7.530 1.00 97.44 88 HIS A O 1
ATOM 653 N N . LYS A 1 89 ? -3.128 -6.882 -9.611 1.00 96.19 89 LYS A N 1
ATOM 654 C CA . LYS A 1 89 ? -4.463 -6.430 -10.053 1.00 96.19 89 LYS A CA 1
ATOM 655 C C . LYS A 1 89 ? -5.590 -7.426 -9.756 1.00 96.19 89 LYS A C 1
ATOM 657 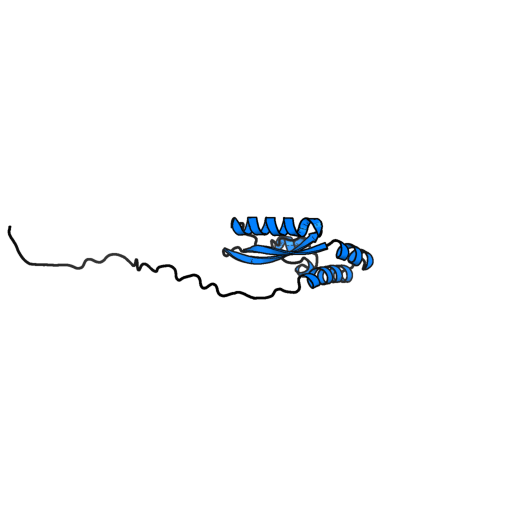O O . LYS A 1 89 ? -6.689 -7.024 -9.398 1.00 96.19 89 LYS A O 1
ATOM 662 N N . ASN A 1 90 ? -5.299 -8.727 -9.823 1.00 97.75 90 ASN A N 1
ATOM 663 C CA . ASN A 1 90 ? -6.283 -9.784 -9.549 1.00 97.75 90 ASN A CA 1
ATOM 664 C C . ASN A 1 90 ? -6.720 -9.864 -8.075 1.00 97.75 90 ASN A C 1
ATOM 666 O O . ASN A 1 90 ? -7.750 -10.468 -7.799 1.00 97.75 90 ASN A O 1
ATOM 670 N N . VAL A 1 91 ? -5.953 -9.299 -7.135 1.00 97.19 91 VAL A N 1
ATOM 671 C CA . VAL A 1 91 ? -6.304 -9.296 -5.702 1.00 97.19 91 VAL A CA 1
ATOM 672 C C . VAL A 1 91 ? -6.752 -7.923 -5.207 1.00 97.19 91 VAL A C 1
ATOM 674 O O . VAL A 1 91 ? -7.123 -7.795 -4.045 1.00 97.19 91 VAL A O 1
ATOM 677 N N . ALA A 1 92 ? -6.751 -6.907 -6.073 1.00 96.31 92 ALA A N 1
ATOM 678 C CA . ALA A 1 92 ? -6.998 -5.520 -5.696 1.00 96.31 92 ALA A CA 1
ATOM 679 C C . ALA A 1 92 ? -8.326 -5.324 -4.948 1.00 96.31 92 ALA A C 1
ATOM 681 O O . ALA A 1 92 ? -8.359 -4.700 -3.889 1.00 96.31 92 ALA A O 1
ATOM 682 N N . GLU A 1 93 ? -9.411 -5.909 -5.459 1.00 96.75 93 GLU A N 1
ATOM 683 C CA . GLU A 1 93 ? -10.729 -5.771 -4.833 1.00 96.75 93 GLU A CA 1
ATOM 684 C C . GLU A 1 93 ? -10.843 -6.571 -3.529 1.00 96.75 93 GLU A C 1
ATOM 686 O O . GLU A 1 93 ? -11.430 -6.101 -2.555 1.00 96.75 93 GLU A O 1
ATOM 691 N N . THR A 1 94 ? -10.213 -7.747 -3.462 1.00 98.06 94 THR A N 1
ATOM 692 C CA . THR A 1 94 ? -10.149 -8.546 -2.231 1.00 98.06 94 THR A CA 1
ATOM 693 C C . THR A 1 94 ? -9.413 -7.792 -1.128 1.00 98.06 94 THR A C 1
ATOM 695 O O . THR A 1 94 ? -9.905 -7.717 -0.005 1.00 98.06 94 THR A O 1
ATOM 698 N N . VAL A 1 95 ? -8.268 -7.184 -1.449 1.00 97.81 95 VAL A N 1
ATOM 699 C CA . VAL A 1 95 ? -7.492 -6.364 -0.508 1.00 97.81 95 VAL A CA 1
ATOM 700 C C . VAL A 1 95 ? -8.324 -5.176 -0.033 1.00 97.81 95 VAL A C 1
ATOM 702 O O . VAL A 1 95 ? -8.461 -4.976 1.172 1.00 97.81 95 VAL A O 1
ATOM 705 N N . ARG A 1 96 ? -8.970 -4.442 -0.949 1.00 97.38 96 ARG A N 1
ATOM 706 C CA . ARG A 1 96 ? -9.875 -3.338 -0.592 1.00 97.38 96 ARG A CA 1
ATOM 707 C C . ARG A 1 96 ? -10.959 -3.781 0.392 1.00 97.38 96 ARG A C 1
ATOM 709 O O . ARG A 1 96 ? -11.224 -3.084 1.371 1.00 97.38 96 ARG A O 1
ATOM 716 N N . LYS A 1 97 ? -11.577 -4.940 0.145 1.00 98.12 97 LYS A N 1
ATOM 717 C CA . LYS A 1 97 ? -12.619 -5.503 1.012 1.00 98.12 97 LYS A CA 1
ATOM 718 C C . LYS A 1 97 ? -12.084 -5.843 2.403 1.00 98.12 97 LYS A C 1
ATOM 720 O O . LYS A 1 97 ? -12.719 -5.452 3.375 1.00 98.12 97 LYS A O 1
ATOM 725 N N . ILE A 1 98 ? -10.932 -6.510 2.493 1.00 98.12 98 ILE A N 1
ATOM 726 C CA . ILE A 1 98 ? -10.309 -6.887 3.773 1.00 98.12 98 ILE A CA 1
ATOM 727 C C . ILE A 1 98 ? -10.022 -5.645 4.619 1.00 98.12 98 ILE A C 1
ATOM 729 O O . ILE A 1 98 ? -10.417 -5.592 5.778 1.00 98.12 98 ILE A O 1
ATOM 733 N N . PHE A 1 99 ? -9.396 -4.620 4.038 1.00 98.06 99 PHE A N 1
ATOM 734 C CA . PHE A 1 99 ? -9.076 -3.403 4.786 1.00 98.06 99 PHE A CA 1
ATOM 735 C C . PHE A 1 99 ? -10.326 -2.645 5.234 1.00 98.06 99 PHE A C 1
ATOM 737 O O . PHE A 1 99 ? -10.369 -2.153 6.358 1.00 98.06 99 PHE A O 1
ATOM 744 N N . ARG A 1 100 ? -11.378 -2.616 4.406 1.00 98.00 100 ARG A N 1
ATOM 745 C CA . ARG A 1 100 ? -12.672 -2.067 4.822 1.00 98.00 100 ARG A CA 1
ATOM 746 C C . ARG A 1 100 ? -13.252 -2.837 6.012 1.00 98.00 100 ARG A C 1
ATOM 748 O O . ARG A 1 100 ? -13.625 -2.208 6.991 1.00 98.00 100 ARG A O 1
ATOM 755 N N . GLU A 1 101 ? -13.271 -4.169 5.961 1.00 98.44 101 GLU A N 1
ATOM 756 C CA . GLU A 1 101 ? -13.755 -5.013 7.067 1.00 98.44 101 GLU A CA 1
ATOM 757 C C . GLU A 1 101 ? -12.944 -4.798 8.355 1.00 98.44 101 GLU A C 1
ATOM 759 O O . GLU A 1 101 ? -13.525 -4.671 9.431 1.00 98.44 101 GLU A O 1
ATOM 764 N N . MET A 1 102 ? -11.618 -4.679 8.247 1.00 98.25 102 MET A N 1
ATOM 765 C CA . MET A 1 102 ? -10.737 -4.359 9.375 1.00 98.25 102 MET A CA 1
ATOM 766 C C . MET A 1 102 ? -11.019 -2.966 9.953 1.00 98.25 102 MET A C 1
ATOM 768 O O . MET A 1 102 ? -11.095 -2.794 11.170 1.00 98.25 102 MET A O 1
ATOM 772 N N . ALA A 1 103 ? -11.198 -1.958 9.098 1.00 97.44 103 ALA A N 1
ATOM 773 C CA . ALA A 1 103 ? -11.521 -0.606 9.539 1.00 97.44 103 ALA A CA 1
ATOM 774 C C . ALA A 1 103 ? -12.900 -0.549 10.219 1.00 97.44 103 ALA A C 1
ATOM 776 O O . ALA A 1 103 ? -13.069 0.126 11.234 1.00 97.44 103 ALA A O 1
ATOM 777 N N . ASP A 1 104 ? -13.878 -1.279 9.683 1.00 97.81 104 ASP A N 1
ATOM 778 C CA . ASP A 1 104 ? -15.233 -1.376 10.229 1.00 97.81 104 ASP A CA 1
ATOM 779 C C . ASP A 1 104 ? -15.260 -2.147 11.559 1.00 97.81 104 ASP A C 1
ATOM 781 O O . ASP A 1 104 ? -16.072 -1.833 12.428 1.00 97.81 104 ASP A O 1
ATOM 785 N N . SER A 1 105 ? -14.333 -3.090 11.770 1.00 97.88 105 SER A N 1
ATOM 786 C CA . SER A 1 105 ? -14.153 -3.772 13.057 1.00 97.88 105 SER A CA 1
ATOM 787 C C . SER A 1 105 ? -13.381 -2.946 14.094 1.00 97.88 105 SER A C 1
ATOM 789 O O . SER A 1 105 ? -13.184 -3.416 15.214 1.00 97.88 105 SER A O 1
ATOM 791 N N . GLY A 1 106 ? -12.892 -1.754 13.735 1.00 97.00 106 GLY A N 1
ATOM 792 C CA . GLY A 1 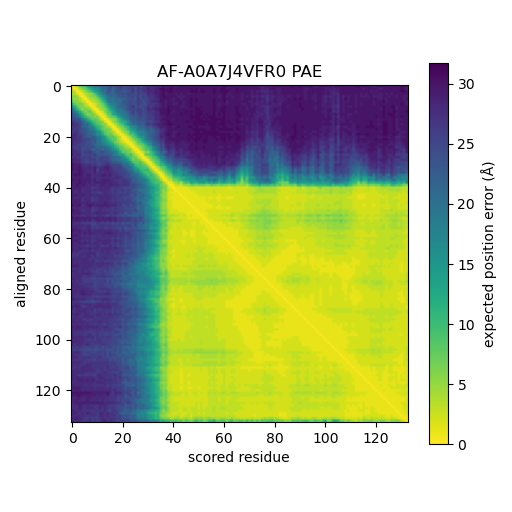106 ? -12.067 -0.916 14.609 1.00 97.00 106 GLY A CA 1
ATOM 793 C C . GLY A 1 106 ? -10.626 -1.408 14.772 1.00 97.00 106 GLY A C 1
ATOM 794 O O . GLY A 1 106 ? -9.963 -1.026 15.736 1.00 97.00 106 GLY A O 1
ATOM 795 N N . PHE A 1 107 ? -10.129 -2.256 13.864 1.00 97.94 107 PHE A N 1
ATOM 796 C CA . PHE A 1 107 ? -8.728 -2.669 13.882 1.00 97.94 107 PHE A CA 1
ATOM 797 C C . PHE A 1 107 ? -7.828 -1.469 13.562 1.00 97.94 107 PHE A C 1
ATOM 799 O O . PHE A 1 107 ? -7.963 -0.828 12.516 1.00 97.94 107 PHE A O 1
ATOM 806 N N . VAL A 1 108 ? -6.910 -1.171 14.479 1.00 97.94 108 VAL A N 1
ATOM 807 C CA . VAL A 1 108 ? -6.030 -0.005 14.392 1.00 97.94 108 VAL A CA 1
ATOM 808 C C . VAL A 1 108 ? -4.797 -0.333 13.554 1.00 97.94 108 VAL A C 1
ATOM 810 O O . VAL A 1 108 ? -4.092 -1.303 13.826 1.00 97.94 108 VAL A O 1
ATOM 813 N N . ILE A 1 109 ? -4.508 0.519 12.573 1.00 97.94 109 ILE A N 1
ATOM 814 C CA . ILE A 1 109 ? -3.289 0.492 11.758 1.00 97.94 109 ILE A CA 1
ATOM 815 C C . ILE A 1 109 ? -2.605 1.849 11.898 1.00 97.94 109 ILE A C 1
ATOM 817 O O . ILE A 1 109 ? -3.246 2.890 11.776 1.00 97.94 109 ILE A O 1
ATOM 821 N N . GLU A 1 110 ? -1.298 1.861 12.162 1.00 97.19 110 GLU A N 1
ATOM 822 C CA . GLU A 1 110 ? -0.592 3.120 12.412 1.00 97.19 110 GLU A CA 1
ATOM 823 C C . GLU A 1 110 ? -0.462 3.968 11.142 1.00 97.19 110 GLU A C 1
ATOM 825 O O . GLU A 1 110 ? -0.807 5.153 11.140 1.00 97.19 110 GLU A O 1
ATOM 830 N N . LYS A 1 111 ? 0.017 3.362 10.053 1.00 95.44 111 LYS A N 1
ATOM 831 C CA . LYS A 1 111 ? 0.166 4.020 8.754 1.00 95.44 111 LYS A CA 1
ATOM 832 C C . LYS A 1 111 ? 0.179 3.011 7.609 1.00 95.44 111 LYS A C 1
ATOM 834 O O . LYS A 1 111 ? 0.572 1.858 7.786 1.00 95.44 111 LYS A O 1
ATOM 839 N N . ILE A 1 112 ? -0.267 3.482 6.449 1.00 97.31 112 ILE A N 1
ATOM 840 C CA . ILE A 1 112 ? -0.260 2.750 5.184 1.00 97.31 112 ILE A CA 1
ATOM 841 C C . ILE A 1 112 ? 0.258 3.708 4.114 1.00 97.31 112 ILE A C 1
ATOM 843 O O . ILE A 1 112 ? -0.478 4.571 3.623 1.00 97.31 112 ILE A O 1
ATOM 847 N N . GLU A 1 113 ? 1.538 3.589 3.784 1.00 95.12 113 GLU A N 1
ATOM 848 C CA . GLU A 1 113 ? 2.229 4.490 2.867 1.00 95.12 113 GLU A CA 1
ATOM 849 C C . GLU A 1 113 ? 3.122 3.732 1.872 1.00 95.12 113 GLU A C 1
ATOM 851 O O . GLU A 1 113 ? 3.723 2.717 2.241 1.00 95.12 113 GLU A O 1
ATOM 856 N N . PRO A 1 114 ? 3.274 4.243 0.631 1.00 95.19 114 PRO A N 1
ATOM 857 C CA . PRO A 1 114 ? 4.163 3.647 -0.361 1.00 95.19 114 PRO A CA 1
ATOM 858 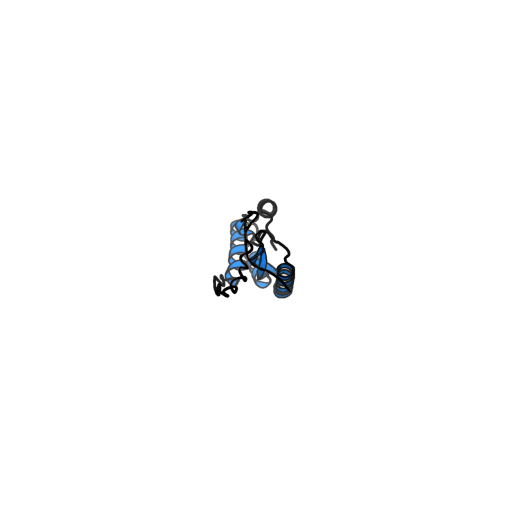C C . PRO A 1 114 ? 5.621 3.585 0.097 1.00 95.19 114 PRO A C 1
ATOM 860 O O . PRO A 1 114 ? 6.118 4.462 0.813 1.00 95.19 114 PRO A O 1
ATOM 863 N N . MET A 1 115 ? 6.325 2.560 -0.374 1.00 95.56 115 MET A N 1
ATOM 864 C CA . MET A 1 115 ? 7.667 2.226 0.089 1.00 95.56 115 MET A CA 1
ATOM 865 C C . MET A 1 115 ? 8.735 3.243 -0.344 1.00 95.56 115 MET A C 1
ATOM 867 O O . MET A 1 115 ? 9.762 3.390 0.326 1.00 95.56 115 MET A O 1
ATOM 871 N N . SER A 1 116 ? 8.487 4.014 -1.408 1.00 94.81 116 SER A N 1
ATOM 872 C CA . SER A 1 116 ? 9.367 5.117 -1.812 1.00 94.81 116 SER A CA 1
ATOM 873 C C . SER A 1 116 ? 9.571 6.171 -0.721 1.00 94.81 116 SER A C 1
ATOM 875 O O . SER A 1 116 ? 10.648 6.765 -0.671 1.00 94.81 116 SER A O 1
ATOM 877 N N . LYS A 1 117 ? 8.609 6.368 0.200 1.00 94.88 117 LYS A N 1
ATOM 878 C CA . LYS A 1 117 ? 8.774 7.271 1.358 1.00 94.88 117 LYS A CA 1
ATOM 879 C C . LYS A 1 117 ? 9.885 6.827 2.311 1.00 94.88 117 LYS A C 1
ATOM 881 O O . LYS A 1 117 ? 10.382 7.634 3.092 1.00 94.88 117 LYS A O 1
ATOM 886 N N . TYR A 1 118 ? 10.270 5.557 2.237 1.00 95.94 118 TYR A N 1
ATOM 887 C CA . TYR A 1 118 ? 11.256 4.915 3.096 1.00 95.94 118 TYR A CA 1
ATOM 888 C C . TYR A 1 118 ? 12.529 4.540 2.326 1.00 95.94 118 TYR A C 1
ATOM 890 O O . TYR A 1 118 ? 13.284 3.681 2.774 1.00 95.94 118 TYR A O 1
ATOM 898 N N . ASP A 1 119 ? 12.775 5.154 1.162 1.00 95.06 119 ASP A N 1
ATOM 899 C CA . ASP A 1 119 ? 13.912 4.859 0.276 1.00 95.06 119 ASP A CA 1
ATOM 900 C C . ASP A 1 119 ? 14.040 3.369 -0.089 1.00 95.06 119 ASP A C 1
ATOM 902 O O . ASP A 1 119 ? 15.149 2.882 -0.313 1.00 95.06 119 ASP A O 1
ATOM 906 N N . TRP A 1 120 ? 12.925 2.630 -0.117 1.00 94.88 120 TRP A N 1
ATOM 907 C CA . TRP A 1 120 ? 12.935 1.174 -0.319 1.00 94.88 120 TRP A CA 1
ATOM 908 C C . TRP A 1 120 ? 13.743 0.393 0.730 1.00 94.88 120 TRP A C 1
ATOM 910 O O . TRP A 1 120 ? 14.256 -0.686 0.449 1.00 94.88 120 TRP A O 1
ATOM 920 N N . SER A 1 121 ? 13.859 0.932 1.946 1.00 96.12 121 SER A N 1
ATOM 921 C CA . SER A 1 121 ? 14.474 0.258 3.089 1.00 96.12 121 SER A CA 1
ATOM 922 C C . SER A 1 121 ? 13.414 -0.380 3.979 1.00 96.12 121 SER A C 1
ATOM 924 O O . SER A 1 121 ? 12.689 0.319 4.693 1.00 96.12 121 SER A O 1
ATOM 926 N N . ASP A 1 122 ? 13.367 -1.712 3.978 1.00 94.31 122 ASP A N 1
ATOM 927 C CA . ASP A 1 122 ? 12.454 -2.495 4.820 1.00 94.31 122 ASP A CA 1
ATOM 928 C C . ASP A 1 122 ? 12.585 -2.116 6.300 1.00 94.31 122 ASP A C 1
ATOM 930 O O . ASP A 1 122 ? 11.584 -1.885 6.974 1.00 94.31 122 ASP A O 1
ATOM 934 N N . GLU A 1 123 ? 13.817 -1.937 6.783 1.00 97.56 123 GLU A N 1
ATOM 935 C CA . GLU A 1 123 ? 14.099 -1.524 8.159 1.00 97.56 123 GLU A CA 1
ATOM 936 C C . GLU A 1 123 ? 13.456 -0.174 8.507 1.00 97.56 123 GLU A C 1
ATOM 938 O O . GLU A 1 123 ? 12.817 -0.050 9.552 1.00 97.56 123 GLU A O 1
ATOM 943 N N . LYS A 1 124 ? 13.554 0.836 7.628 1.00 97.81 124 LYS A N 1
ATOM 944 C CA . LYS A 1 124 ? 12.919 2.144 7.868 1.00 97.81 124 LYS A CA 1
ATOM 945 C C . LYS A 1 124 ? 11.394 2.030 7.943 1.00 97.81 124 LYS A C 1
ATOM 947 O O . LYS A 1 124 ? 10.791 2.661 8.807 1.00 97.81 124 LYS A O 1
ATOM 952 N N . SER A 1 125 ? 10.782 1.226 7.072 1.00 96.88 125 SER A N 1
ATOM 953 C CA . SER A 1 125 ? 9.328 1.002 7.062 1.00 96.88 125 SER A CA 1
ATOM 954 C C . SER A 1 125 ? 8.860 0.246 8.310 1.00 96.88 125 SER A C 1
ATOM 956 O O . SER A 1 125 ? 7.889 0.650 8.950 1.00 96.88 125 SER A O 1
ATOM 958 N N . MET A 1 126 ? 9.582 -0.806 8.706 1.00 95.94 126 MET A N 1
ATOM 959 C CA . MET A 1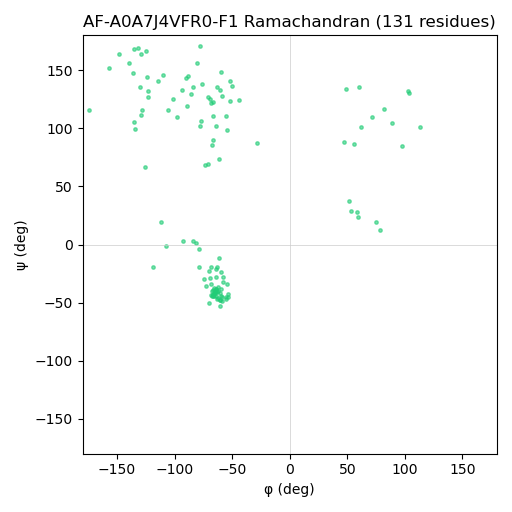 126 ? 9.274 -1.599 9.901 1.00 95.94 126 MET A CA 1
ATOM 960 C C . MET A 1 126 ? 9.453 -0.795 11.190 1.00 95.94 126 MET A C 1
ATOM 962 O O . MET A 1 126 ? 8.579 -0.828 12.052 1.00 95.94 126 MET A O 1
ATOM 966 N N . ASN A 1 127 ? 10.534 -0.019 11.305 1.00 97.88 127 ASN A N 1
ATOM 967 C CA . ASN A 1 127 ? 10.761 0.867 12.451 1.00 97.88 127 ASN A CA 1
ATOM 968 C C . ASN A 1 127 ? 9.707 1.973 12.537 1.00 97.88 127 ASN A C 1
ATOM 970 O O . ASN A 1 127 ? 9.388 2.453 13.622 1.00 97.88 127 ASN A O 1
ATOM 974 N N . ALA A 1 128 ? 9.147 2.362 11.393 1.00 97.19 128 ALA A N 1
ATOM 975 C CA . ALA A 1 128 ? 8.007 3.249 11.332 1.00 97.19 128 ALA A CA 1
ATOM 976 C C . ALA A 1 128 ? 6.669 2.515 11.502 1.00 97.19 128 ALA A C 1
ATOM 978 O O . ALA A 1 128 ? 5.658 3.183 11.402 1.00 97.19 128 ALA A O 1
ATOM 979 N N . ASN A 1 129 ? 6.593 1.204 11.741 1.00 97.12 129 ASN A N 1
ATOM 980 C CA . ASN A 1 129 ? 5.322 0.473 11.849 1.00 97.12 129 ASN A CA 1
ATOM 981 C C . ASN A 1 129 ? 4.369 0.722 10.653 1.00 97.12 129 ASN A C 1
ATOM 983 O O . ASN A 1 129 ? 3.156 0.892 10.806 1.00 97.12 129 ASN A O 1
ATOM 987 N N . ASN A 1 130 ? 4.941 0.827 9.450 1.00 97.56 130 ASN A N 1
ATOM 988 C CA . ASN A 1 130 ? 4.191 1.010 8.214 1.00 97.56 130 ASN A CA 1
ATOM 989 C C . ASN A 1 130 ? 3.696 -0.329 7.671 1.00 97.56 130 ASN A C 1
ATOM 991 O O . ASN A 1 130 ? 4.447 -1.300 7.591 1.00 97.56 130 ASN A O 1
ATOM 995 N N . THR A 1 131 ? 2.434 -0.358 7.254 1.00 96.19 131 THR A N 1
ATOM 996 C CA . THR A 1 131 ? 1.874 -1.464 6.477 1.00 96.19 131 THR A CA 1
ATOM 997 C C . THR A 1 131 ? 2.092 -1.188 4.991 1.00 96.19 131 THR A C 1
ATOM 999 O O . THR A 1 131 ? 1.579 -0.204 4.458 1.00 96.19 131 THR A O 1
ATOM 1002 N N . SER A 1 132 ? 2.829 -2.070 4.321 1.00 92.44 132 SER A N 1
ATOM 1003 C CA . SER A 1 132 ? 3.135 -2.005 2.887 1.00 92.44 132 SER A CA 1
ATOM 1004 C C . SER A 1 132 ? 2.824 -3.337 2.186 1.00 92.44 132 SER A C 1
ATOM 1006 O O . SER A 1 132 ? 2.620 -4.360 2.844 1.00 92.44 132 SER A O 1
ATOM 1008 N N . ALA A 1 133 ? 2.740 -3.307 0.851 1.00 82.25 133 ALA A N 1
ATOM 1009 C CA . ALA A 1 133 ? 2.548 -4.461 -0.032 1.00 82.25 133 ALA A CA 1
ATOM 1010 C C . ALA A 1 133 ? 3.230 -4.216 -1.385 1.00 82.25 133 ALA A C 1
ATOM 1012 O O . ALA A 1 133 ? 3.303 -3.024 -1.777 1.00 82.25 133 ALA A O 1
#

Mean predicted aligned error: 12.9 Å

Foldseek 3Di:
DDDDDDDDDDDDDDDDDPPDDPPDPPPPPPPDDPDPQLVVLVVLLVLCCVVVVDPPVVSVVLNVFKGKAWAWAQAPVRDIDIAIEIDGPVCRVVVNVVRVVCRVVSNHQHEEYDCVVVSVDPVSCVVSSYDYD

Secondary structure (DSSP, 8-state):
--------------------PPP-------------HHHHHHHHHHHHHHTTSS-HHHHHHHHTTEEEEEEEEE-TTS-EEEEEEEEEGGGHHHHHHHHHHHHHTT-B-SEE--GGGGTT-HHHHHHTTEE--

pLDDT: mean 79.5, std 26.04, range [29.27, 98.44]

Solvent-accessible surface area (backbone atoms only — not comparable to full-atom values): 8232 Å² total; per-residue (Å²): 139,80,85,80,88,89,86,88,79,92,75,90,81,84,82,88,81,80,82,72,73,79,73,78,80,76,84,72,79,80,86,70,72,95,62,66,50,77,57,47,54,57,51,47,44,50,50,37,35,75,70,65,76,40,52,71,70,54,40,56,60,47,62,78,45,49,34,58,34,74,29,44,35,15,28,90,85,72,45,81,44,78,26,45,37,48,38,51,51,93,46,38,66,58,52,36,49,51,32,41,54,38,30,75,71,63,47,69,45,78,42,42,48,59,55,67,84,38,76,72,36,66,67,55,33,55,76,62,52,44,51,73,93

Sequence (133 aa):
MLLGIIFFVASLFGRDAVINAPPALNMEIAASAAADTAGTVASELSSMVKLKLLTSKQARKLAEILSPVEVDYIDPKGIRKKGVLIVHKNVAETVRKIFREMADSGFVIEKIEPMSKYDWSDEKSMNANNTSA